Protein AF-A0A6P0SMW4-F1 (afdb_monomer_lite)

pLDDT: mean 87.6, std 11.57, range [55.38, 98.44]

Foldseek 3Di:
DDPVVVLVVLVVVLVVLVVVLVVLVVVLVVLVVCCVPVVPVVSVVVNVVSVVVSVVSVVVSVVSVVVSCVPPVDDPVSVD

Radius of gyration: 17.16 Å; chains: 1; bounding box: 38×17×46 Å

Structure (mmCIF, N/CA/C/O backbone):
data_AF-A0A6P0SMW4-F1
#
_entry.id   AF-A0A6P0SMW4-F1
#
loop_
_atom_site.group_PDB
_atom_site.id
_atom_site.type_symbol
_atom_site.label_atom_id
_atom_site.label_alt_id
_atom_site.label_comp_id
_atom_site.label_asym_id
_atom_site.label_entity_id
_atom_site.label_seq_id
_atom_site.pdbx_PDB_ins_code
_atom_site.Cartn_x
_atom_site.Cartn_y
_atom_site.Cartn_z
_atom_site.occupancy
_atom_site.B_iso_or_equiv
_atom_site.auth_seq_id
_atom_site.auth_comp_id
_atom_site.auth_asym_id
_atom_site.auth_atom_id
_atom_site.pdbx_PDB_model_num
ATOM 1 N N . MET A 1 1 ? -25.888 7.152 15.367 1.00 55.38 1 MET A N 1
ATOM 2 C CA . MET A 1 1 ? -25.075 5.990 14.929 1.00 55.38 1 MET A CA 1
ATOM 3 C C . MET A 1 1 ? -24.080 5.674 16.035 1.00 55.38 1 MET A C 1
ATOM 5 O O . MET A 1 1 ? -23.442 6.603 16.497 1.00 55.38 1 MET A O 1
ATOM 9 N N . SER A 1 2 ? -23.979 4.423 16.494 1.00 77.31 2 SER A N 1
ATOM 10 C CA . SER A 1 2 ? -23.023 4.038 17.553 1.00 77.31 2 SER A CA 1
ATOM 11 C C . SER A 1 2 ? -21.574 4.141 17.048 1.00 77.31 2 SER A C 1
ATOM 13 O O . SER A 1 2 ? -21.327 3.800 15.885 1.00 77.31 2 SER A O 1
ATOM 15 N N . GLU A 1 3 ? -20.634 4.574 17.896 1.00 75.00 3 GLU A N 1
ATOM 16 C CA . GLU A 1 3 ? -19.193 4.693 17.592 1.00 75.00 3 GLU A CA 1
ATOM 17 C C . GLU A 1 3 ? -18.616 3.404 16.988 1.00 75.00 3 GLU A C 1
ATOM 19 O O . GLU A 1 3 ? -17.936 3.438 15.961 1.00 75.00 3 GLU A O 1
ATOM 24 N N . ARG A 1 4 ? -19.040 2.241 17.497 1.00 79.12 4 ARG A N 1
ATOM 25 C CA . ARG A 1 4 ? -18.642 0.925 16.975 1.00 79.12 4 ARG A CA 1
ATOM 26 C C . ARG A 1 4 ? -19.050 0.698 15.515 1.00 79.12 4 ARG A C 1
ATOM 28 O O . ARG A 1 4 ? -18.312 0.090 14.744 1.00 79.12 4 ARG A O 1
ATOM 35 N N . SER A 1 5 ? -20.210 1.219 15.105 1.00 85.56 5 SER A N 1
ATOM 36 C CA . SER A 1 5 ? -20.663 1.132 13.707 1.00 85.56 5 SER A CA 1
ATOM 37 C C . SER A 1 5 ? -19.834 2.014 12.773 1.00 85.56 5 SER A C 1
ATOM 39 O O . SER A 1 5 ? -19.699 1.707 11.591 1.00 85.56 5 SER A O 1
ATOM 41 N N . HIS A 1 6 ? -19.311 3.133 13.284 1.00 85.88 6 HIS A N 1
ATOM 42 C CA . HIS A 1 6 ? -18.447 4.026 12.522 1.00 85.88 6 HIS A CA 1
ATOM 43 C C . HIS A 1 6 ? -17.084 3.376 12.306 1.00 85.88 6 HIS A C 1
ATOM 45 O O . HIS A 1 6 ? -16.652 3.266 11.163 1.00 85.88 6 HIS A O 1
ATOM 51 N N . PHE A 1 7 ? -16.493 2.833 13.370 1.00 85.25 7 PHE A N 1
ATOM 52 C CA . PHE A 1 7 ? -15.232 2.100 13.311 1.00 85.25 7 PHE A CA 1
ATOM 53 C C . PHE A 1 7 ? -15.256 0.951 12.289 1.00 85.25 7 PHE A C 1
ATOM 55 O O . PHE A 1 7 ? -14.411 0.899 11.398 1.00 85.25 7 PHE A O 1
ATOM 62 N N . GLN A 1 8 ? -16.283 0.094 12.321 1.00 88.50 8 GLN A N 1
ATOM 63 C CA . GLN A 1 8 ? -16.418 -1.006 11.354 1.00 88.50 8 GLN A CA 1
ATOM 64 C C . GLN A 1 8 ? -16.535 -0.531 9.898 1.00 88.50 8 GLN A C 1
ATOM 66 O O . GLN A 1 8 ? -16.000 -1.167 8.990 1.00 88.50 8 GLN A O 1
ATOM 71 N N . ARG A 1 9 ? -17.235 0.586 9.649 1.00 91.50 9 ARG A N 1
ATOM 72 C CA . ARG A 1 9 ? -17.320 1.166 8.299 1.00 91.50 9 ARG A CA 1
ATOM 73 C C . ARG A 1 9 ? -15.970 1.700 7.834 1.00 91.50 9 ARG A C 1
ATOM 75 O O . ARG A 1 9 ? -15.629 1.490 6.672 1.00 91.50 9 ARG A O 1
ATOM 82 N N . SER A 1 10 ? -15.222 2.352 8.719 1.00 90.88 10 SER A N 1
ATOM 83 C CA . SER A 1 10 ? -13.884 2.851 8.405 1.00 90.88 10 SER A CA 1
ATOM 84 C C . SER A 1 10 ? -12.909 1.711 8.121 1.00 90.88 10 SER A C 1
ATOM 86 O O . SER A 1 10 ? -12.252 1.748 7.090 1.00 90.88 10 SER A O 1
ATOM 88 N N . LEU A 1 11 ? -12.903 0.644 8.930 1.00 92.31 11 LEU A N 1
ATOM 89 C CA . LEU A 1 11 ? -12.100 -0.555 8.653 1.00 92.31 11 LEU A CA 1
ATOM 90 C C . LEU A 1 11 ? -12.445 -1.186 7.299 1.00 92.31 11 LEU A C 1
ATOM 92 O O . LEU A 1 11 ? -11.558 -1.556 6.534 1.00 92.31 11 LEU A O 1
ATOM 96 N N . LYS A 1 12 ? -13.737 -1.274 6.959 1.00 94.38 12 LYS A N 1
ATOM 97 C CA . LYS A 1 12 ? -14.159 -1.796 5.653 1.00 94.38 12 LYS A CA 1
ATOM 98 C C . LYS A 1 12 ? -13.668 -0.921 4.497 1.00 94.38 12 LYS A C 1
ATOM 100 O O . LYS A 1 12 ? -13.308 -1.460 3.454 1.00 94.38 12 LYS A O 1
ATOM 105 N N . ARG A 1 13 ? -13.677 0.405 4.661 1.00 95.44 13 ARG A N 1
ATOM 106 C CA . ARG A 1 13 ? -13.148 1.338 3.657 1.00 95.44 13 ARG A CA 1
ATOM 107 C C . ARG A 1 13 ? -11.636 1.172 3.504 1.00 95.44 13 ARG A C 1
ATOM 109 O O . ARG A 1 13 ? -11.188 0.943 2.389 1.00 95.44 13 ARG A O 1
ATOM 116 N N . LEU A 1 14 ? -10.906 1.161 4.615 1.00 95.50 14 LEU A N 1
ATOM 117 C CA . LEU A 1 14 ? -9.461 0.953 4.645 1.00 95.50 14 LEU A CA 1
ATOM 118 C C . LEU A 1 14 ? -9.062 -0.344 3.923 1.00 95.50 14 LEU A C 1
ATOM 120 O O . LEU A 1 14 ? -8.199 -0.337 3.051 1.00 95.50 14 LEU A O 1
ATOM 124 N N . ALA A 1 15 ? -9.762 -1.450 4.201 1.00 96.06 15 ALA A N 1
ATOM 125 C CA . ALA A 1 15 ? -9.536 -2.723 3.517 1.00 96.06 15 ALA A CA 1
ATOM 126 C C . ALA A 1 15 ? -9.787 -2.637 1.998 1.00 96.06 15 ALA A C 1
ATOM 128 O O . ALA A 1 15 ? -9.058 -3.238 1.210 1.00 96.06 15 ALA A O 1
ATOM 129 N N . GLN A 1 16 ? -10.800 -1.880 1.562 1.00 98.06 16 GLN A N 1
ATOM 130 C CA . GLN A 1 16 ? -11.042 -1.646 0.134 1.00 98.06 16 GLN A CA 1
ATOM 131 C C . GLN A 1 16 ? -9.929 -0.816 -0.509 1.00 98.06 16 GLN A C 1
ATOM 133 O O . GLN A 1 16 ? -9.566 -1.089 -1.651 1.00 98.06 16 GLN A O 1
ATOM 138 N N . ASP A 1 17 ? -9.387 0.174 0.195 1.00 98.00 17 ASP A N 1
ATOM 139 C CA . ASP A 1 17 ? -8.297 1.004 -0.316 1.00 98.00 17 ASP A CA 1
ATOM 140 C C . ASP A 1 17 ? -6.985 0.221 -0.419 1.00 98.00 17 ASP A C 1
ATOM 142 O O . ASP A 1 17 ? -6.308 0.314 -1.443 1.00 98.00 17 ASP A O 1
ATOM 146 N N . VAL A 1 18 ? -6.700 -0.670 0.536 1.00 98.06 18 VAL A N 1
ATOM 147 C CA . VAL A 1 18 ? -5.594 -1.640 0.431 1.00 98.06 18 VAL A CA 1
ATOM 148 C C . VAL A 1 18 ? -5.751 -2.529 -0.809 1.00 98.06 18 VAL A C 1
ATOM 150 O O . VAL A 1 18 ? -4.796 -2.703 -1.565 1.00 98.06 18 VAL A O 1
ATOM 153 N N . LEU A 1 19 ? -6.954 -3.055 -1.075 1.00 98.31 19 LEU A N 1
ATOM 154 C CA . LEU A 1 19 ? -7.208 -3.867 -2.274 1.00 98.31 19 LEU A CA 1
ATOM 155 C C . LEU A 1 19 ? -7.024 -3.068 -3.573 1.00 98.31 19 LEU A C 1
ATOM 157 O O . LEU A 1 19 ? -6.462 -3.583 -4.540 1.00 98.31 19 LEU A O 1
ATOM 161 N N . ARG A 1 20 ? -7.465 -1.804 -3.603 1.00 98.25 20 ARG A N 1
ATOM 162 C CA . ARG A 1 20 ? -7.267 -0.910 -4.758 1.00 98.25 20 ARG A CA 1
ATOM 163 C C . ARG A 1 20 ? -5.788 -0.631 -5.002 1.00 98.25 20 ARG A C 1
ATOM 165 O O . ARG A 1 20 ? -5.346 -0.717 -6.146 1.00 98.25 20 ARG A O 1
ATOM 172 N N . MET A 1 21 ? -5.028 -0.350 -3.946 1.00 98.44 21 MET A N 1
ATOM 173 C CA . MET A 1 21 ? -3.577 -0.185 -4.027 1.00 98.44 21 MET A CA 1
ATOM 174 C C . MET A 1 21 ? -2.910 -1.461 -4.554 1.00 98.44 21 MET A C 1
ATOM 176 O O . MET A 1 21 ? -2.095 -1.392 -5.470 1.00 98.44 21 MET A O 1
ATOM 180 N N . GLY A 1 22 ? -3.311 -2.630 -4.046 1.00 98.12 22 GLY A N 1
ATOM 181 C CA . GLY A 1 22 ? -2.807 -3.927 -4.501 1.00 98.12 22 GLY A CA 1
ATOM 182 C C . GLY A 1 22 ? -3.017 -4.164 -5.999 1.00 98.12 22 GLY A C 1
ATOM 183 O O . GLY A 1 22 ? -2.091 -4.592 -6.685 1.00 98.12 22 GLY A O 1
ATOM 184 N N . ALA A 1 23 ? -4.184 -3.805 -6.540 1.00 98.06 23 ALA A N 1
ATOM 185 C CA . ALA A 1 23 ? -4.448 -3.905 -7.978 1.00 98.06 23 ALA A CA 1
ATOM 186 C C . ALA A 1 23 ? -3.518 -3.004 -8.819 1.00 98.06 23 ALA A C 1
ATOM 188 O O . ALA A 1 23 ? -3.095 -3.391 -9.912 1.00 98.06 23 ALA A O 1
ATOM 189 N N . LEU A 1 24 ? -3.161 -1.816 -8.313 1.00 97.50 24 LEU A N 1
ATOM 190 C CA . LEU A 1 24 ? -2.193 -0.930 -8.969 1.00 97.50 24 LEU A C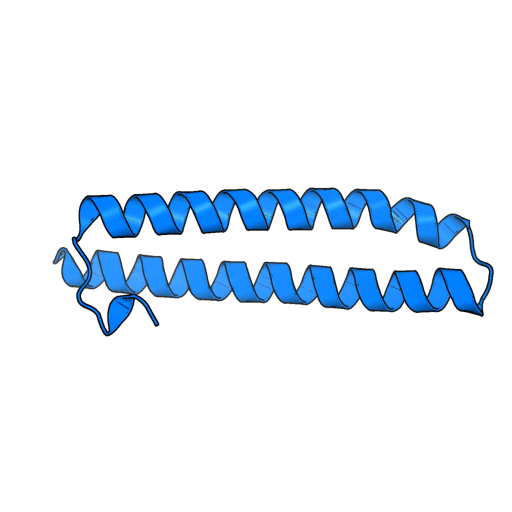A 1
ATOM 191 C C . LEU A 1 24 ? -0.773 -1.495 -8.921 1.00 97.50 24 LEU A C 1
ATOM 193 O O . LEU A 1 24 ? -0.063 -1.428 -9.924 1.00 97.50 24 LEU A O 1
ATOM 197 N N . VAL A 1 25 ? -0.374 -2.088 -7.794 1.00 97.88 25 VAL A N 1
ATOM 198 C CA . VAL A 1 25 ? 0.918 -2.779 -7.658 1.00 97.88 25 VAL A CA 1
ATOM 199 C C . VAL A 1 25 ? 1.006 -3.945 -8.64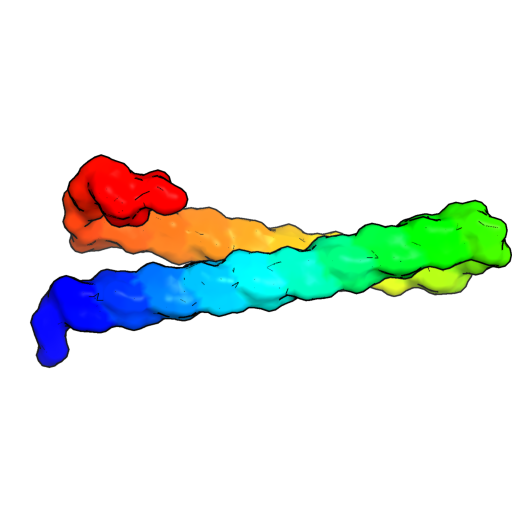3 1.00 97.88 25 VAL A C 1
ATOM 201 O O . VAL A 1 25 ? 1.995 -4.075 -9.359 1.00 97.88 25 VAL A O 1
ATOM 204 N N . GLU A 1 26 ? -0.049 -4.752 -8.753 1.00 97.44 26 GLU A N 1
ATOM 205 C CA . GLU A 1 26 ? -0.115 -5.867 -9.700 1.00 97.44 26 GLU A CA 1
ATOM 206 C C . GLU A 1 26 ? -0.007 -5.389 -11.160 1.00 97.44 26 GLU A C 1
ATOM 208 O O . GLU A 1 26 ? 0.689 -5.992 -11.983 1.00 97.44 26 GLU A O 1
ATOM 213 N N . GLN A 1 27 ? -0.657 -4.267 -11.490 1.00 95.44 27 GLN A N 1
ATOM 214 C CA . GLN A 1 27 ? -0.522 -3.632 -12.799 1.00 95.44 27 GLN A CA 1
ATOM 215 C C . GLN A 1 27 ? 0.907 -3.130 -13.045 1.00 95.44 27 GLN A C 1
ATOM 217 O O . GLN A 1 27 ? 1.454 -3.382 -14.119 1.00 95.44 27 GLN A O 1
ATOM 222 N N . SER A 1 28 ? 1.513 -2.454 -12.066 1.00 95.56 28 SER A N 1
ATOM 223 C CA . SER A 1 28 ? 2.893 -1.966 -12.151 1.00 95.56 28 SER A CA 1
ATOM 224 C C . SER A 1 28 ? 3.869 -3.121 -12.392 1.00 95.56 28 SER A C 1
ATOM 226 O O . SER A 1 28 ? 4.712 -3.052 -13.288 1.00 95.56 28 SER A O 1
ATOM 228 N N . PHE A 1 29 ? 3.685 -4.241 -11.687 1.00 94.25 29 PHE A N 1
ATOM 229 C CA . PHE A 1 29 ? 4.478 -5.453 -11.872 1.00 94.25 29 PHE A CA 1
ATOM 230 C C . PHE A 1 29 ? 4.364 -6.015 -13.297 1.00 94.25 29 PHE A C 1
ATOM 232 O O . PHE A 1 29 ? 5.384 -6.264 -13.943 1.00 94.25 29 PHE A O 1
ATOM 239 N N . ARG A 1 30 ? 3.141 -6.157 -13.831 1.00 92.88 30 ARG A N 1
ATOM 240 C CA . ARG A 1 30 ? 2.931 -6.623 -15.215 1.00 92.88 30 ARG A CA 1
ATOM 241 C C . ARG A 1 30 ? 3.609 -5.724 -16.248 1.00 92.88 30 ARG A C 1
ATOM 243 O O . ARG A 1 30 ? 4.257 -6.237 -17.157 1.00 92.88 30 ARG A O 1
ATOM 250 N N . LEU A 1 31 ? 3.481 -4.405 -16.103 1.00 92.00 31 LEU A N 1
ATOM 251 C CA . LEU A 1 31 ? 4.111 -3.454 -17.022 1.00 92.00 31 LEU A CA 1
ATOM 252 C C . LEU A 1 31 ? 5.637 -3.483 -16.914 1.00 92.00 31 LEU A C 1
ATOM 254 O O . LEU A 1 31 ? 6.318 -3.410 -17.932 1.00 92.00 31 LEU A O 1
ATOM 258 N N . SER A 1 32 ? 6.176 -3.650 -15.705 1.00 91.44 32 SER A N 1
ATOM 259 C CA . SER A 1 32 ? 7.622 -3.777 -15.473 1.00 91.44 32 SER A CA 1
ATOM 260 C C . SER A 1 32 ? 8.185 -5.012 -16.166 1.00 91.44 32 SER A C 1
ATOM 262 O O . SER A 1 32 ? 9.215 -4.944 -16.833 1.00 91.44 32 SER A O 1
ATOM 264 N N . HIS A 1 33 ? 7.474 -6.134 -16.042 1.00 91.62 33 HIS A N 1
ATOM 265 C CA . HIS A 1 33 ? 7.809 -7.374 -16.725 1.00 91.62 33 HIS A CA 1
ATOM 266 C C . HIS A 1 33 ? 7.808 -7.174 -18.250 1.00 91.62 33 HIS A C 1
ATOM 268 O O . HIS A 1 33 ? 8.809 -7.455 -18.902 1.00 91.62 33 HIS A O 1
ATOM 274 N N . GLN A 1 34 ? 6.732 -6.629 -18.827 1.00 89.00 34 GLN A N 1
ATOM 275 C CA . GLN A 1 34 ? 6.657 -6.355 -20.271 1.00 89.00 34 GLN A CA 1
ATOM 276 C C . GLN A 1 34 ? 7.772 -5.415 -20.749 1.00 89.00 34 GLN A C 1
ATOM 278 O O . GLN A 1 34 ? 8.473 -5.733 -21.704 1.00 89.00 34 GLN A O 1
ATOM 283 N N . ALA A 1 35 ? 8.005 -4.298 -20.055 1.00 89.81 35 ALA A N 1
ATOM 284 C CA . ALA A 1 35 ? 9.051 -3.341 -20.415 1.00 89.81 35 ALA A CA 1
ATOM 285 C C . ALA A 1 35 ? 10.448 -3.987 -20.447 1.00 89.81 35 ALA A C 1
ATOM 287 O O . ALA A 1 35 ? 11.241 -3.702 -21.349 1.00 89.81 35 ALA A O 1
ATOM 288 N N . LEU A 1 36 ? 10.736 -4.878 -19.491 1.00 89.12 36 LEU A N 1
ATOM 289 C CA . LEU A 1 36 ? 12.017 -5.573 -19.395 1.00 89.12 36 LEU A CA 1
ATOM 290 C C . LEU A 1 36 ? 12.203 -6.617 -20.505 1.00 89.12 36 LEU A C 1
ATOM 292 O O . LEU A 1 36 ? 13.253 -6.639 -21.149 1.00 89.12 36 LEU A O 1
ATOM 296 N N . PHE A 1 37 ? 11.208 -7.479 -20.729 1.00 90.94 37 PHE A N 1
ATOM 297 C CA . PHE A 1 37 ? 11.329 -8.595 -21.673 1.00 90.94 37 PHE A CA 1
ATOM 298 C C . PHE A 1 37 ? 11.127 -8.170 -23.132 1.00 90.94 37 PHE A C 1
ATOM 300 O O . PHE A 1 37 ? 11.873 -8.623 -24.000 1.00 90.94 37 PHE A O 1
ATOM 307 N N . ASP A 1 38 ? 10.211 -7.237 -23.394 1.00 89.56 38 ASP A N 1
ATOM 308 C CA . ASP A 1 38 ? 9.912 -6.749 -24.747 1.00 89.56 38 ASP A CA 1
ATOM 309 C C . ASP A 1 38 ? 10.814 -5.570 -25.156 1.00 89.56 38 ASP A C 1
ATOM 311 O O . ASP A 1 38 ? 10.689 -5.032 -26.256 1.00 89.56 38 ASP A O 1
ATOM 315 N N . ARG A 1 39 ? 11.732 -5.148 -24.268 1.00 82.75 39 ARG A N 1
ATOM 316 C CA . ARG A 1 39 ? 12.597 -3.960 -24.421 1.00 82.75 39 ARG A CA 1
ATOM 317 C C . ARG A 1 39 ? 11.809 -2.687 -24.748 1.00 82.75 39 ARG A C 1
ATOM 319 O O . ARG A 1 39 ? 12.295 -1.794 -25.446 1.00 82.75 39 ARG A O 1
ATOM 326 N N . ASN A 1 40 ? 10.585 -2.599 -24.236 1.00 80.62 40 ASN A N 1
ATOM 327 C CA . ASN A 1 40 ? 9.673 -1.504 -24.514 1.00 80.62 40 ASN A CA 1
ATOM 328 C C . ASN A 1 40 ? 9.857 -0.372 -23.488 1.00 80.62 40 ASN A C 1
ATOM 330 O O . ASN A 1 40 ? 9.225 -0.341 -22.431 1.00 80.62 40 ASN A O 1
ATOM 334 N N . LEU A 1 41 ? 10.725 0.584 -23.828 1.00 78.69 41 LEU A N 1
ATOM 335 C CA . LEU A 1 41 ? 11.010 1.768 -23.007 1.00 78.69 41 LEU A CA 1
ATOM 336 C C . LEU A 1 41 ? 9.819 2.731 -22.883 1.00 78.69 41 LEU A C 1
ATOM 338 O O . LEU A 1 41 ? 9.756 3.505 -21.931 1.00 78.69 41 LEU A O 1
ATOM 342 N N . GLU A 1 42 ? 8.866 2.687 -23.810 1.00 81.62 42 GLU A N 1
ATOM 343 C CA . GLU A 1 42 ? 7.660 3.519 -23.762 1.00 81.62 42 GLU A CA 1
ATOM 344 C C . GLU A 1 42 ? 6.744 3.072 -22.612 1.00 81.62 42 GLU A C 1
ATOM 346 O O . GLU A 1 42 ? 6.220 3.887 -21.853 1.00 81.62 42 GLU A O 1
ATOM 351 N N . THR A 1 43 ? 6.676 1.759 -22.375 1.00 77.44 43 THR A N 1
ATOM 352 C CA . THR A 1 43 ? 5.927 1.171 -21.252 1.00 77.44 43 THR A CA 1
ATOM 353 C C . THR A 1 43 ? 6.499 1.594 -19.892 1.00 77.44 43 THR A C 1
ATOM 355 O O . THR A 1 43 ? 5.754 1.768 -18.925 1.00 77.44 43 THR A O 1
ATOM 358 N N . ALA A 1 44 ? 7.808 1.859 -19.821 1.00 76.44 44 ALA A N 1
ATOM 359 C CA . ALA A 1 44 ? 8.460 2.351 -18.609 1.00 76.44 44 ALA A CA 1
ATOM 360 C C . ALA A 1 44 ? 8.015 3.774 -18.213 1.00 76.44 44 ALA A C 1
ATOM 362 O O . ALA A 1 44 ? 8.078 4.129 -17.037 1.00 76.44 44 ALA A O 1
ATOM 363 N N . GLN A 1 45 ? 7.500 4.586 -19.144 1.00 81.88 45 GLN A N 1
ATOM 364 C CA . GLN A 1 45 ? 6.994 5.927 -18.818 1.00 81.88 45 GLN A CA 1
ATOM 365 C C . GLN A 1 45 ? 5.700 5.868 -17.993 1.00 81.88 45 GLN A C 1
ATOM 367 O O . GLN A 1 45 ? 5.457 6.724 -17.139 1.00 81.88 45 GLN A O 1
ATOM 372 N N . HIS A 1 46 ? 4.888 4.824 -18.185 1.00 85.88 46 HIS A N 1
ATOM 373 C CA . HIS A 1 46 ? 3.665 4.616 -17.412 1.00 85.88 46 HIS A CA 1
ATOM 374 C C . HIS A 1 46 ? 3.940 4.176 -15.970 1.00 85.88 46 HIS A C 1
ATOM 376 O O . HIS A 1 46 ? 3.138 4.487 -15.084 1.00 85.88 46 HIS A O 1
ATOM 382 N N . LEU A 1 47 ? 5.083 3.531 -15.712 1.00 90.25 47 LEU A N 1
ATOM 383 C CA . LEU A 1 47 ? 5.467 3.073 -14.377 1.00 90.25 47 LEU A CA 1
ATOM 384 C C . LEU A 1 47 ? 5.524 4.222 -13.367 1.00 90.25 47 LEU A C 1
ATOM 386 O O . LEU A 1 47 ? 4.923 4.122 -12.304 1.00 90.25 47 LEU A O 1
ATOM 390 N N . ALA A 1 48 ? 6.152 5.344 -13.730 1.00 90.25 48 ALA A N 1
ATOM 391 C CA . ALA A 1 48 ? 6.276 6.504 -12.846 1.00 90.25 48 ALA A CA 1
ATOM 392 C C . ALA A 1 48 ? 4.913 7.094 -12.439 1.00 90.25 48 ALA A C 1
ATOM 394 O O . ALA A 1 48 ? 4.758 7.649 -11.353 1.00 90.25 48 ALA A O 1
ATOM 395 N N . SER A 1 49 ? 3.907 6.990 -13.312 1.00 92.44 49 SER A N 1
ATOM 396 C CA . SER A 1 49 ? 2.548 7.445 -13.003 1.00 92.44 49 SER A CA 1
ATOM 397 C C . SER A 1 49 ? 1.812 6.493 -12.056 1.00 92.44 49 SER A C 1
ATOM 399 O O . SER A 1 49 ? 1.046 6.947 -11.208 1.00 92.44 49 SER A O 1
ATOM 401 N N . LEU A 1 50 ? 2.045 5.183 -12.186 1.00 94.94 50 LEU A N 1
ATOM 402 C CA . LEU A 1 50 ? 1.467 4.175 -11.299 1.00 94.94 50 LEU A CA 1
ATOM 403 C C . LEU A 1 50 ? 2.099 4.234 -9.916 1.00 94.94 50 LEU A C 1
ATOM 405 O O . LEU A 1 50 ? 1.366 4.203 -8.934 1.00 94.94 50 LEU A O 1
ATOM 409 N N . ASP A 1 51 ? 3.416 4.393 -9.856 1.00 95.38 51 ASP A N 1
ATOM 410 C CA . ASP A 1 51 ? 4.182 4.528 -8.618 1.00 95.38 51 ASP A CA 1
ATOM 411 C C . ASP A 1 51 ? 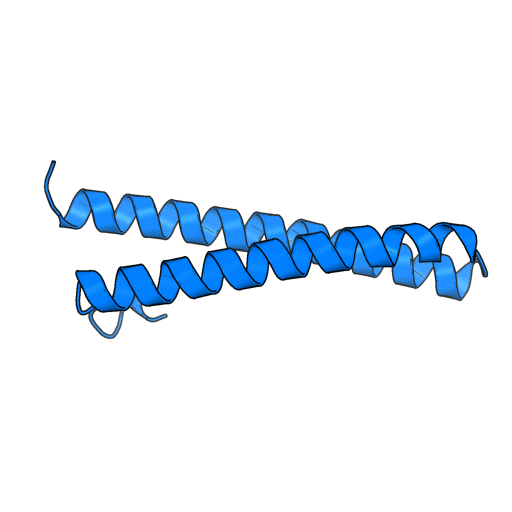3.646 5.681 -7.757 1.00 95.38 51 ASP A C 1
ATOM 413 O O . ASP A 1 51 ? 3.172 5.464 -6.647 1.00 95.38 51 ASP A O 1
ATOM 417 N N . LYS A 1 52 ? 3.489 6.875 -8.347 1.00 96.56 52 LYS A N 1
ATOM 418 C CA . LYS A 1 52 ? 2.871 8.029 -7.665 1.00 96.56 52 LYS A CA 1
ATOM 419 C C . LYS A 1 52 ? 1.462 7.760 -7.134 1.00 96.56 52 LYS A C 1
ATOM 421 O O . LYS A 1 52 ? 1.056 8.332 -6.124 1.00 96.56 52 LYS A O 1
ATOM 426 N N . ARG A 1 53 ? 0.670 6.941 -7.833 1.00 97.44 53 ARG A N 1
ATOM 427 C CA . ARG A 1 53 ? -0.680 6.573 -7.376 1.00 97.44 53 ARG A CA 1
ATOM 428 C C . ARG A 1 53 ? -0.613 5.587 -6.214 1.00 97.44 53 ARG A C 1
ATOM 430 O O . ARG A 1 53 ? -1.418 5.711 -5.297 1.00 97.44 53 ARG A O 1
ATOM 437 N N . ILE A 1 54 ? 0.318 4.635 -6.260 1.00 98.31 54 ILE A N 1
ATOM 438 C CA . ILE A 1 54 ? 0.574 3.683 -5.174 1.00 98.31 54 ILE A CA 1
ATOM 439 C C . ILE A 1 54 ? 1.021 4.443 -3.923 1.00 98.31 54 ILE A C 1
ATOM 441 O O . ILE A 1 54 ? 0.422 4.238 -2.873 1.00 98.31 54 ILE A O 1
ATOM 445 N N . ASP A 1 55 ? 1.954 5.388 -4.050 1.00 98.25 55 ASP A N 1
ATOM 446 C CA . ASP A 1 55 ? 2.397 6.251 -2.946 1.00 98.25 55 ASP A CA 1
ATOM 447 C C . ASP A 1 55 ? 1.241 7.042 -2.327 1.00 98.25 55 ASP A C 1
ATOM 449 O O . ASP A 1 55 ? 1.111 7.134 -1.106 1.00 98.25 55 ASP A O 1
ATOM 453 N N . GLY A 1 56 ? 0.356 7.587 -3.169 1.00 98.19 56 GLY A N 1
ATOM 454 C CA . GLY A 1 56 ? -0.842 8.286 -2.709 1.00 98.19 56 GLY A CA 1
ATOM 455 C C . GLY A 1 56 ? -1.761 7.389 -1.877 1.00 98.19 56 GLY A C 1
ATOM 456 O O . GLY A 1 56 ? -2.211 7.796 -0.806 1.00 98.19 56 GLY A O 1
ATOM 457 N N . TYR A 1 57 ? -2.000 6.156 -2.335 1.00 98.31 57 TYR A N 1
ATOM 458 C CA . TYR A 1 57 ? -2.761 5.171 -1.564 1.00 98.31 57 TYR A CA 1
ATOM 459 C C . TYR A 1 57 ? -2.051 4.787 -0.266 1.00 98.31 57 TYR A C 1
ATOM 461 O O . TYR A 1 57 ? -2.702 4.744 0.774 1.00 98.31 57 TYR A O 1
ATOM 469 N N . TYR A 1 58 ? -0.740 4.542 -0.310 1.00 98.06 58 TYR A N 1
ATOM 470 C CA . TYR A 1 58 ? 0.055 4.195 0.865 1.00 98.06 58 TYR A CA 1
ATOM 471 C C . TYR A 1 58 ? -0.088 5.264 1.952 1.00 98.06 58 TYR A C 1
ATOM 473 O O . TYR A 1 58 ? -0.462 4.952 3.082 1.00 98.06 58 TYR A O 1
ATOM 481 N N . HIS A 1 59 ? 0.121 6.533 1.591 1.00 97.94 59 HIS A N 1
ATOM 482 C CA . HIS A 1 59 ? 0.031 7.637 2.540 1.00 97.94 59 HIS A CA 1
ATOM 483 C C . HIS A 1 59 ? -1.391 7.818 3.089 1.00 97.94 59 HIS A C 1
ATOM 485 O O . HIS A 1 59 ? -1.572 8.040 4.286 1.00 97.94 59 HIS A O 1
ATOM 491 N N . GLN A 1 60 ? -2.417 7.679 2.242 1.00 97.44 60 GLN A N 1
ATOM 492 C CA . GLN A 1 60 ? -3.809 7.739 2.689 1.00 97.44 60 GLN A CA 1
ATOM 493 C C . GLN A 1 60 ? -4.125 6.626 3.701 1.00 97.44 60 GLN A C 1
ATOM 495 O O . GLN A 1 60 ? -4.670 6.906 4.768 1.00 97.44 60 GLN A O 1
ATOM 500 N N . ILE A 1 61 ? -3.767 5.381 3.381 1.00 97.56 61 ILE A N 1
ATOM 501 C CA . ILE A 1 61 ? -3.995 4.209 4.237 1.00 97.56 61 ILE A CA 1
ATOM 502 C C . ILE A 1 61 ? -3.282 4.390 5.580 1.00 97.56 61 ILE A C 1
ATOM 504 O O . ILE A 1 61 ? -3.884 4.176 6.629 1.00 97.56 61 ILE A O 1
ATOM 508 N N . GLU A 1 62 ? -2.025 4.834 5.564 1.00 96.19 62 GLU A N 1
ATOM 509 C CA . GLU A 1 62 ? -1.243 5.096 6.774 1.00 96.19 62 GLU A CA 1
ATOM 510 C C . GLU A 1 62 ? -1.911 6.152 7.670 1.00 96.19 62 GLU A C 1
ATOM 512 O O . GLU A 1 62 ? -2.110 5.918 8.866 1.00 96.19 62 GLU A O 1
ATOM 517 N N . MET A 1 63 ? -2.333 7.285 7.100 1.00 94.69 63 MET A N 1
ATOM 518 C CA . MET A 1 63 ? -3.038 8.331 7.850 1.00 94.69 63 MET A CA 1
ATOM 519 C C . MET A 1 63 ? -4.365 7.840 8.438 1.00 94.69 63 MET A C 1
ATOM 521 O O . MET A 1 63 ? -4.703 8.175 9.578 1.00 94.69 63 MET A O 1
ATOM 525 N N . GLU A 1 64 ? -5.127 7.047 7.683 1.00 92.62 64 GLU A N 1
ATOM 526 C CA . GLU A 1 64 ? -6.384 6.467 8.155 1.00 92.62 64 GLU A CA 1
ATOM 527 C C . GLU A 1 64 ? -6.149 5.475 9.302 1.00 92.62 64 GLU A C 1
ATOM 529 O O . GLU A 1 64 ? -6.860 5.537 10.308 1.00 92.62 64 GLU A O 1
ATOM 534 N N . CYS A 1 65 ? -5.114 4.633 9.217 1.00 91.94 65 CYS A N 1
ATOM 535 C CA . CYS A 1 65 ? -4.691 3.749 10.305 1.00 91.94 65 CYS A CA 1
ATOM 536 C C . CYS A 1 65 ? -4.365 4.539 11.577 1.00 91.94 65 CYS A C 1
ATOM 538 O O . CYS A 1 65 ? -4.899 4.236 12.645 1.00 91.94 65 CYS A O 1
ATOM 540 N N . VAL A 1 66 ? -3.524 5.574 11.472 1.00 90.69 66 VAL A N 1
ATOM 541 C CA . VAL A 1 66 ? -3.153 6.431 12.613 1.00 90.69 66 VAL A CA 1
ATOM 54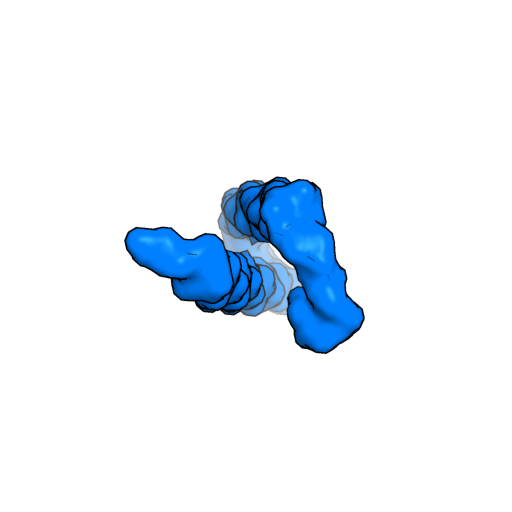2 C C . VAL A 1 66 ? -4.388 7.086 13.226 1.00 90.69 66 VAL A C 1
ATOM 544 O O . VAL A 1 66 ? -4.563 7.067 14.444 1.00 90.69 66 VAL A O 1
ATOM 547 N N . THR A 1 67 ? -5.282 7.605 12.385 1.00 88.50 67 THR A N 1
ATOM 548 C CA . THR A 1 67 ? -6.528 8.249 12.818 1.00 88.50 67 THR A CA 1
ATOM 549 C C . THR A 1 67 ? -7.436 7.270 13.563 1.00 88.50 67 THR A C 1
ATOM 551 O O . THR A 1 67 ? -7.968 7.600 14.623 1.00 88.50 67 THR A O 1
ATOM 554 N N . LEU A 1 68 ? -7.595 6.047 13.051 1.00 87.81 68 LEU A N 1
ATOM 555 C CA . LEU A 1 68 ? -8.410 5.014 13.691 1.00 87.81 68 LEU A CA 1
ATOM 556 C C . LEU A 1 68 ? -7.818 4.548 15.021 1.00 87.81 68 LEU A C 1
ATOM 558 O O . LEU A 1 68 ? -8.562 4.390 15.990 1.00 87.81 68 LEU A O 1
ATOM 562 N N . MET A 1 69 ? -6.495 4.381 15.089 1.00 84.38 69 MET A N 1
ATOM 563 C CA . MET A 1 69 ? -5.803 4.025 16.327 1.00 84.38 69 MET A CA 1
ATOM 564 C C . MET A 1 69 ? -5.940 5.121 17.391 1.00 84.38 69 MET A C 1
ATOM 566 O O . MET A 1 69 ? -6.251 4.815 18.541 1.00 84.38 69 MET A O 1
ATOM 570 N N . ALA A 1 70 ? -5.783 6.391 17.006 1.00 83.88 70 ALA A N 1
ATOM 571 C CA . ALA A 1 70 ? -5.891 7.529 17.917 1.00 83.88 70 ALA A CA 1
ATOM 572 C C . ALA A 1 70 ? -7.319 7.755 18.447 1.00 83.88 70 ALA A C 1
ATOM 574 O O . ALA A 1 70 ? -7.492 8.156 19.596 1.00 83.88 70 ALA A O 1
ATOM 575 N N . LEU A 1 71 ? -8.347 7.507 17.627 1.00 78.38 71 LEU A N 1
ATOM 576 C CA . LEU A 1 71 ? -9.746 7.779 17.983 1.00 78.38 71 LEU A CA 1
ATOM 577 C C . LEU A 1 71 ? -10.413 6.690 18.829 1.00 78.38 71 LEU A C 1
ATOM 579 O O . LEU A 1 71 ? -11.436 6.970 19.451 1.00 78.38 71 LEU A O 1
ATOM 583 N N . GLN A 1 72 ? -9.936 5.444 18.778 1.00 68.25 72 GLN A N 1
ATOM 584 C CA . GLN A 1 72 ? -10.703 4.301 19.294 1.00 68.25 72 GLN A CA 1
ATOM 585 C C . GLN A 1 72 ? -9.922 3.373 20.232 1.00 68.25 72 GLN A C 1
ATOM 587 O O . GLN A 1 72 ? -10.528 2.425 20.721 1.00 68.25 72 GLN A O 1
ATOM 592 N N . SER A 1 73 ? -8.630 3.623 20.509 1.00 66.06 73 SER A N 1
ATOM 593 C CA . SER A 1 73 ? -7.757 2.728 21.303 1.00 66.06 73 SER A CA 1
ATOM 594 C C . SER A 1 73 ? -8.043 1.239 21.024 1.00 66.06 73 SER A C 1
ATOM 596 O O . SER A 1 73 ? -8.493 0.519 21.921 1.00 66.06 73 SER A O 1
ATOM 598 N N . PRO A 1 74 ? -7.875 0.795 19.762 1.00 62.34 74 PRO A N 1
ATOM 599 C CA . PRO A 1 74 ? -8.293 -0.527 19.311 1.00 62.34 74 PRO A CA 1
ATOM 600 C C . PRO A 1 74 ? -7.651 -1.647 20.136 1.00 62.34 74 PRO A C 1
ATOM 602 O O . PRO A 1 74 ? -6.499 -1.556 20.565 1.00 62.34 74 PRO A O 1
ATOM 605 N N . VAL A 1 75 ? -8.403 -2.725 20.360 1.00 61.19 75 VAL A N 1
ATOM 606 C CA . VAL A 1 75 ?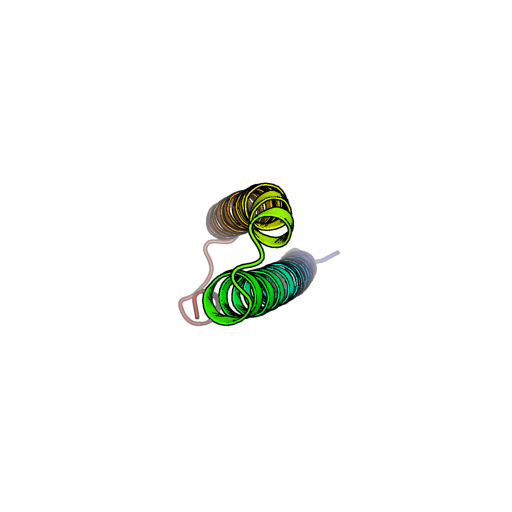 -7.927 -3.886 21.124 1.00 61.19 75 VAL A CA 1
ATOM 607 C C . VAL A 1 75 ? -7.053 -4.751 20.210 1.00 61.19 75 VAL A C 1
ATOM 609 O O . VAL A 1 75 ? -7.175 -4.688 18.992 1.00 61.19 75 VAL A O 1
ATOM 612 N N . ALA A 1 76 ? -6.191 -5.608 20.762 1.00 59.84 76 ALA A N 1
ATOM 613 C CA . ALA A 1 76 ? -5.207 -6.394 19.998 1.00 59.84 76 ALA A CA 1
ATOM 614 C C . ALA A 1 76 ? -5.762 -7.196 18.794 1.00 59.84 76 ALA A C 1
ATOM 616 O O . ALA A 1 76 ? -5.010 -7.539 17.887 1.00 59.84 76 ALA A O 1
ATOM 617 N N . GLN A 1 77 ? -7.060 -7.511 18.777 1.00 61.56 77 GLN A N 1
ATOM 618 C CA . GLN A 1 77 ? -7.716 -8.215 17.674 1.00 61.56 77 GLN A CA 1
ATOM 619 C C . GLN A 1 77 ? -8.027 -7.308 16.469 1.00 61.56 77 GLN A C 1
ATOM 621 O O . GLN A 1 77 ? -8.110 -7.813 15.356 1.00 61.56 77 GLN A O 1
ATOM 626 N N . ASP A 1 78 ? -8.151 -5.995 16.683 1.00 60.53 78 ASP A N 1
ATOM 627 C CA . ASP A 1 78 ? -8.403 -4.982 15.649 1.00 60.53 78 ASP A CA 1
ATOM 628 C C . ASP A 1 78 ? -7.108 -4.509 14.950 1.00 60.53 78 ASP A C 1
ATOM 630 O O . ASP A 1 78 ? -7.172 -3.816 13.939 1.00 60.53 78 ASP A O 1
ATOM 634 N N . LEU A 1 79 ? -5.935 -4.865 15.494 1.00 62.25 79 LEU A N 1
ATOM 635 C CA . LEU A 1 79 ? -4.606 -4.527 14.956 1.00 62.25 79 LEU A CA 1
ATOM 636 C C . LEU A 1 79 ? -4.029 -5.592 14.002 1.00 62.25 79 LEU A C 1
ATOM 638 O O . LEU A 1 79 ? -2.904 -5.437 13.527 1.00 62.25 79 LEU A O 1
ATOM 642 N N . ARG A 1 80 ? -4.752 -6.694 13.782 1.00 62.41 80 ARG A N 1
ATOM 643 C CA . ARG A 1 80 ? -4.371 -7.782 12.869 1.00 62.41 80 ARG A CA 1
ATOM 644 C C . ARG A 1 80 ? -4.968 -7.574 11.488 1.00 62.41 80 ARG A C 1
ATOM 646 O O . ARG A 1 80 ? -4.246 -7.893 10.521 1.00 62.41 80 ARG A O 1
#

Secondary structure (DSSP, 8-state):
--HHHHHHHHHHHHHHHHHHHHHHHHHHHHHHHHHHHS--HHHHHHHHHHHHHHHHHHHHHHHHHHHHHHHH---TTTT-

Sequence (80 aa):
MSERSHFQRSLKRLAQDVLRMGALVEQSFRLSHQALFDRNLETAQHLASLDK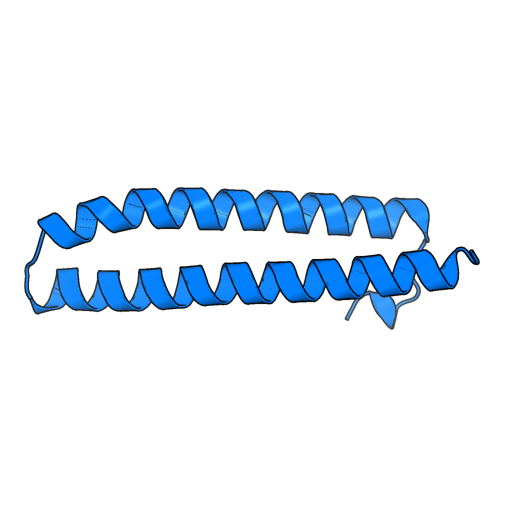RIDGYYHQIEMECVTLMALQSPVAQDLR